Protein AF-A0A9K3GJR9-F1 (afdb_monomer_lite)

Sequenc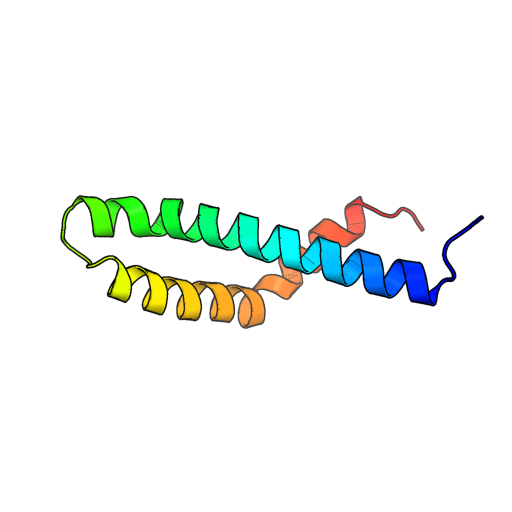e (76 aa):
MGLSQDGIFYVSILIALCMAWGIGANDTANALGTSVGSGALGIRGAIIIGAICEFSGAVLLGGGVASTVAKGIVDP

Structure (mmCIF, N/CA/C/O backbone):
data_AF-A0A9K3GJR9-F1
#
_entry.id   AF-A0A9K3GJR9-F1
#
loop_
_atom_site.group_PDB
_atom_site.id
_atom_site.type_symbol
_atom_site.label_atom_id
_atom_site.label_alt_id
_atom_site.label_comp_id
_atom_site.label_asym_id
_atom_site.label_entity_id
_atom_site.label_seq_id
_atom_site.pdbx_PDB_ins_code
_atom_site.Cartn_x
_atom_site.Cartn_y
_atom_site.Cartn_z
_atom_site.occupancy
_atom_site.B_iso_or_equiv
_atom_site.auth_seq_id
_atom_site.auth_comp_id
_atom_site.auth_asym_id
_atom_site.auth_atom_id
_atom_site.pdbx_PDB_model_num
ATOM 1 N N . MET A 1 1 ? 29.574 -12.581 -16.642 1.00 50.16 1 MET A N 1
ATOM 2 C CA . MET A 1 1 ? 28.330 -13.363 -16.495 1.00 50.16 1 MET A CA 1
ATOM 3 C C . MET A 1 1 ? 27.210 -12.362 -16.237 1.00 50.16 1 MET A C 1
ATOM 5 O O . MET A 1 1 ? 26.849 -12.124 -15.097 1.00 50.16 1 MET A O 1
ATOM 9 N N . GLY A 1 2 ? 26.802 -11.636 -17.282 1.00 61.19 2 GLY A N 1
ATOM 10 C CA . GLY A 1 2 ? 25.723 -10.654 -17.172 1.00 61.19 2 GLY A CA 1
ATOM 11 C C . GLY A 1 2 ? 24.392 -11.390 -17.200 1.00 61.19 2 GLY A C 1
ATOM 12 O O . GLY A 1 2 ? 24.235 -12.310 -18.002 1.00 61.19 2 GLY A O 1
ATOM 13 N N . LEU A 1 3 ? 23.469 -11.029 -16.310 1.00 67.38 3 LEU A N 1
ATOM 14 C CA . LEU A 1 3 ? 22.080 -11.462 -16.434 1.00 67.38 3 LEU A CA 1
ATOM 15 C C . LEU A 1 3 ? 21.581 -11.064 -17.829 1.00 67.38 3 LEU A C 1
ATOM 17 O O . LEU A 1 3 ? 21.892 -9.968 -18.301 1.00 67.38 3 LEU A O 1
ATOM 21 N N . SER A 1 4 ? 20.841 -11.955 -18.495 1.00 83.00 4 SER A N 1
ATOM 22 C CA . SER A 1 4 ? 20.149 -11.589 -19.732 1.00 83.00 4 SER A CA 1
ATOM 23 C C . SER A 1 4 ? 19.242 -10.387 -19.466 1.00 83.00 4 SER A C 1
ATOM 25 O O . SER A 1 4 ? 18.830 -10.147 -18.329 1.00 83.00 4 SER A O 1
ATOM 27 N N . GLN A 1 5 ? 18.923 -9.623 -20.508 1.00 81.31 5 GLN A N 1
ATOM 28 C CA . GLN A 1 5 ? 18.062 -8.447 -20.386 1.00 81.31 5 GLN A CA 1
ATOM 29 C C . GLN A 1 5 ? 16.712 -8.799 -19.725 1.00 81.31 5 GLN A C 1
ATOM 31 O O . GLN A 1 5 ? 16.222 -8.055 -18.876 1.00 81.31 5 GLN A O 1
ATOM 36 N N . ASP A 1 6 ? 16.201 -10.002 -20.000 1.00 87.81 6 ASP A N 1
ATOM 37 C CA . ASP A 1 6 ? 15.021 -10.577 -19.344 1.00 87.81 6 ASP A CA 1
ATOM 38 C C . ASP A 1 6 ? 15.262 -10.845 -17.851 1.00 87.81 6 ASP A C 1
ATOM 40 O O . ASP A 1 6 ? 14.429 -10.526 -17.006 1.00 87.81 6 ASP A O 1
ATOM 44 N N . GLY A 1 7 ? 16.433 -11.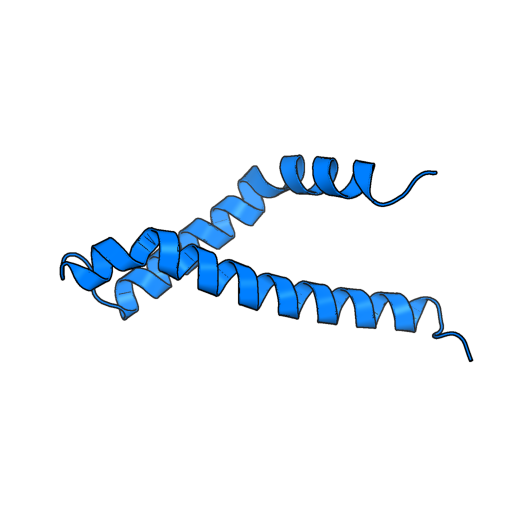384 -17.495 1.00 89.69 7 GLY A N 1
ATOM 45 C CA . GLY A 1 7 ? 16.820 -11.624 -16.106 1.00 89.69 7 GLY A CA 1
ATOM 46 C C . GLY A 1 7 ? 16.875 -10.339 -15.277 1.00 89.69 7 GLY A C 1
ATOM 47 O O . GLY A 1 7 ? 16.403 -10.323 -14.142 1.00 89.69 7 GLY A O 1
ATOM 48 N N . ILE A 1 8 ? 17.387 -9.246 -15.850 1.00 90.69 8 ILE A N 1
ATOM 49 C CA . ILE A 1 8 ? 17.420 -7.933 -15.185 1.00 90.69 8 ILE A CA 1
ATOM 50 C C . ILE A 1 8 ? 15.998 -7.405 -14.958 1.00 90.69 8 ILE A C 1
ATOM 52 O O . ILE A 1 8 ? 15.711 -6.881 -13.882 1.00 90.69 8 ILE A O 1
ATOM 56 N N . PHE A 1 9 ? 15.099 -7.581 -15.929 1.00 91.44 9 PHE A N 1
ATOM 57 C CA . PHE A 1 9 ? 13.699 -7.171 -15.815 1.00 91.44 9 PHE A CA 1
ATOM 58 C C . PHE A 1 9 ? 12.946 -7.925 -14.706 1.00 91.44 9 PHE A C 1
ATOM 60 O O . PHE A 1 9 ? 12.241 -7.317 -13.903 1.00 91.44 9 PHE A O 1
ATOM 67 N N . TYR A 1 10 ? 13.123 -9.243 -14.598 1.00 93.88 10 TYR A N 1
ATOM 68 C CA . TYR A 1 10 ? 12.471 -10.006 -13.528 1.00 93.88 10 TYR A CA 1
ATOM 69 C C . TYR A 1 10 ? 13.028 -9.671 -12.140 1.00 93.88 10 TYR A C 1
ATOM 71 O O . TYR A 1 10 ? 12.267 -9.563 -11.176 1.00 93.88 10 TYR A O 1
ATOM 79 N N . VAL A 1 11 ? 14.344 -9.470 -12.024 1.00 94.50 11 VAL A N 1
ATOM 80 C CA . VAL A 1 11 ? 14.976 -9.087 -10.752 1.00 94.50 11 VAL A CA 1
ATOM 81 C C . VAL A 1 11 ? 14.530 -7.692 -10.309 1.00 94.50 11 VAL A C 1
ATOM 83 O O . VAL A 1 11 ? 14.246 -7.498 -9.127 1.00 94.50 11 VAL A O 1
ATOM 86 N N . SER A 1 12 ? 14.411 -6.731 -11.228 1.00 92.56 12 SER A N 1
ATOM 87 C CA . SER A 1 12 ? 13.957 -5.380 -10.883 1.00 92.56 12 SER A CA 1
ATOM 88 C C . SER A 1 12 ? 12.503 -5.360 -10.408 1.00 92.56 12 SER A C 1
ATOM 90 O O . SER A 1 12 ? 12.212 -4.681 -9.423 1.00 92.56 12 SER A O 1
ATOM 92 N N . ILE A 1 13 ? 11.614 -6.165 -11.003 1.00 95.38 13 ILE A N 1
ATOM 93 C CA . ILE A 1 13 ? 10.240 -6.344 -10.502 1.00 95.38 13 ILE A CA 1
ATOM 94 C C . ILE A 1 13 ? 10.242 -6.901 -9.075 1.00 95.38 13 ILE A C 1
ATOM 96 O O . ILE A 1 13 ? 9.540 -6.375 -8.212 1.00 95.38 13 ILE A O 1
ATOM 100 N N . LEU A 1 14 ? 11.035 -7.942 -8.804 1.00 96.62 14 LEU A N 1
ATOM 101 C CA . LEU A 1 14 ? 11.108 -8.539 -7.466 1.00 96.62 14 LEU A CA 1
ATOM 102 C C . LEU A 1 14 ? 11.589 -7.529 -6.419 1.00 96.62 14 LEU A C 1
ATOM 104 O O . LEU A 1 14 ? 10.992 -7.421 -5.348 1.00 96.62 14 LEU A O 1
A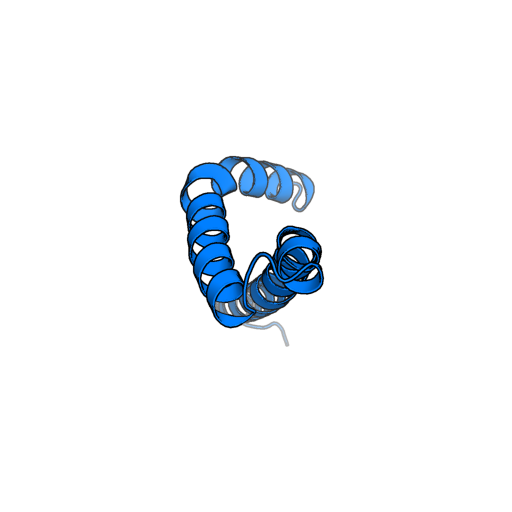TOM 108 N N . ILE A 1 15 ? 12.629 -6.756 -6.736 1.00 95.94 15 ILE A N 1
ATOM 109 C CA . ILE A 1 15 ? 13.141 -5.710 -5.843 1.00 95.94 15 ILE A CA 1
ATOM 110 C C . ILE A 1 15 ? 12.081 -4.624 -5.622 1.00 95.94 15 ILE A C 1
ATOM 112 O O . ILE A 1 15 ? 11.846 -4.232 -4.479 1.00 95.94 15 ILE A O 1
ATOM 116 N N . ALA A 1 16 ? 11.405 -4.177 -6.684 1.00 94.38 16 ALA A N 1
ATOM 117 C CA . ALA A 1 16 ? 10.353 -3.169 -6.588 1.00 94.38 16 ALA A CA 1
ATOM 118 C C . ALA A 1 16 ? 9.187 -3.634 -5.699 1.00 94.38 16 ALA A C 1
ATOM 120 O O . ALA A 1 16 ? 8.713 -2.863 -4.867 1.00 94.38 16 ALA A O 1
ATOM 121 N N . LEU A 1 17 ? 8.768 -4.899 -5.810 1.00 96.00 17 LEU A N 1
ATOM 122 C CA . LEU A 1 17 ? 7.730 -5.480 -4.952 1.00 96.00 17 LEU A CA 1
ATOM 123 C C . LEU A 1 17 ? 8.166 -5.551 -3.484 1.00 96.00 17 LEU A C 1
ATOM 125 O O . LEU A 1 17 ? 7.395 -5.181 -2.597 1.00 96.00 17 LEU A O 1
ATOM 129 N N . CYS A 1 18 ? 9.403 -5.976 -3.217 1.00 97.38 18 CYS A N 1
ATOM 130 C CA . CYS A 1 18 ? 9.951 -5.993 -1.861 1.00 97.38 18 CYS A CA 1
ATOM 131 C C . CYS A 1 18 ? 9.995 -4.586 -1.242 1.00 97.38 18 CYS A C 1
ATOM 133 O O . CYS A 1 18 ? 9.640 -4.417 -0.075 1.00 97.38 18 CYS A O 1
ATOM 135 N N . MET A 1 19 ? 10.392 -3.569 -2.015 1.00 95.88 19 MET A N 1
ATOM 136 C CA . MET A 1 19 ? 10.381 -2.181 -1.544 1.00 95.88 19 MET A CA 1
ATOM 137 C C . MET A 1 19 ? 8.960 -1.674 -1.305 1.00 95.88 19 MET A C 1
ATOM 139 O O . MET A 1 19 ? 8.706 -1.096 -0.251 1.00 95.88 19 MET A O 1
ATOM 143 N N . ALA A 1 20 ? 8.030 -1.926 -2.230 1.00 94.69 20 ALA A N 1
ATOM 144 C CA . ALA A 1 20 ? 6.635 -1.516 -2.086 1.00 94.69 20 ALA A CA 1
ATOM 145 C C . ALA A 1 20 ? 6.004 -2.090 -0.807 1.00 94.69 20 ALA A C 1
ATOM 147 O O . ALA A 1 20 ? 5.315 -1.372 -0.086 1.00 94.69 20 ALA A O 1
ATOM 148 N N . TRP A 1 21 ? 6.303 -3.352 -0.479 1.00 94.75 21 TRP A N 1
ATOM 149 C CA . TRP A 1 21 ? 5.856 -3.975 0.767 1.00 94.75 21 TRP A CA 1
ATOM 150 C C . TRP A 1 21 ? 6.406 -3.262 2.008 1.00 94.75 21 TRP A C 1
ATOM 152 O O . TRP A 1 21 ? 5.662 -2.960 2.941 1.00 94.75 21 TRP A O 1
ATOM 162 N N . GLY A 1 22 ? 7.715 -3.000 2.031 1.00 95.94 22 GLY A N 1
ATOM 163 C CA . GLY A 1 22 ? 8.368 -2.346 3.166 1.00 95.94 22 GLY A CA 1
ATOM 164 C C . GLY A 1 22 ? 7.890 -0.909 3.382 1.00 95.94 22 GLY A C 1
ATOM 165 O O . GLY A 1 22 ? 7.625 -0.522 4.519 1.00 95.94 22 GLY A O 1
ATOM 166 N N . ILE A 1 23 ? 7.748 -0.143 2.297 1.00 94.94 23 ILE A N 1
ATOM 167 C CA . ILE A 1 23 ? 7.295 1.253 2.334 1.00 94.94 23 ILE A CA 1
ATOM 168 C C . ILE A 1 23 ? 5.840 1.318 2.798 1.00 94.94 23 ILE A C 1
ATOM 170 O O . ILE A 1 23 ? 5.568 1.985 3.790 1.00 94.94 23 ILE A O 1
ATOM 174 N N . GLY A 1 24 ? 4.932 0.552 2.184 1.00 94.12 24 GLY A N 1
ATOM 175 C CA . GLY A 1 24 ? 3.513 0.599 2.556 1.00 94.12 24 GLY A CA 1
ATOM 176 C C . GLY A 1 24 ? 3.254 0.185 4.010 1.00 94.12 24 GLY A C 1
ATOM 177 O O . GLY A 1 24 ? 2.394 0.748 4.689 1.00 94.12 24 GLY A O 1
ATOM 178 N N . ALA A 1 25 ? 4.038 -0.759 4.546 1.00 93.31 25 ALA A N 1
ATOM 179 C CA . ALA A 1 25 ? 3.965 -1.118 5.962 1.00 93.31 25 ALA A CA 1
ATOM 180 C C . ALA A 1 25 ? 4.423 0.026 6.888 1.00 93.31 25 ALA A C 1
ATOM 182 O O . ALA A 1 25 ? 3.804 0.254 7.931 1.00 93.31 25 ALA A O 1
ATOM 183 N N . ASN A 1 26 ? 5.491 0.743 6.518 1.00 95.94 26 ASN A N 1
ATOM 184 C CA . ASN A 1 26 ? 5.992 1.895 7.271 1.00 95.94 26 ASN A CA 1
ATOM 185 C C . ASN A 1 26 ? 4.988 3.057 7.234 1.00 95.94 26 ASN A C 1
ATOM 187 O O . ASN A 1 26 ? 4.621 3.591 8.283 1.00 95.94 26 ASN A O 1
ATOM 191 N N . ASP A 1 27 ? 4.472 3.365 6.046 1.00 94.62 27 ASP A N 1
ATOM 192 C CA . ASP A 1 27 ? 3.539 4.465 5.812 1.00 94.62 27 ASP A CA 1
ATOM 193 C C . ASP A 1 27 ? 2.209 4.221 6.531 1.00 94.62 27 ASP A C 1
ATOM 195 O O . ASP A 1 27 ? 1.732 5.089 7.266 1.00 94.62 27 ASP A O 1
ATOM 199 N N . THR A 1 28 ? 1.662 3.003 6.448 1.00 92.19 28 THR A N 1
ATOM 200 C CA . THR A 1 28 ? 0.440 2.632 7.180 1.00 92.19 28 THR A CA 1
ATOM 201 C C . THR A 1 28 ? 0.626 2.760 8.698 1.00 92.19 28 THR A C 1
ATOM 203 O O . THR A 1 28 ? -0.272 3.245 9.392 1.00 92.19 28 THR A O 1
ATOM 206 N N . ALA A 1 29 ? 1.786 2.368 9.241 1.00 93.62 29 ALA A N 1
ATOM 207 C CA . ALA A 1 29 ? 2.080 2.519 10.668 1.00 93.62 29 ALA A CA 1
ATOM 208 C C . ALA A 1 29 ? 2.219 3.993 11.082 1.00 93.62 29 ALA A C 1
ATOM 210 O O . ALA A 1 29 ? 1.733 4.377 12.147 1.00 93.62 29 ALA A O 1
ATOM 211 N N . ASN A 1 30 ? 2.829 4.824 10.238 1.00 95.25 30 ASN A N 1
ATOM 212 C CA . ASN A 1 30 ? 2.974 6.257 10.477 1.00 95.25 30 ASN A CA 1
ATOM 213 C C . ASN A 1 30 ? 1.621 6.993 10.405 1.00 95.25 30 ASN A C 1
ATOM 215 O O . ASN A 1 30 ? 1.312 7.827 11.255 1.00 95.25 30 ASN A O 1
ATOM 219 N N . ALA A 1 31 ? 0.778 6.642 9.432 1.00 93.81 31 ALA A N 1
ATOM 220 C CA . ALA A 1 31 ? -0.512 7.288 9.205 1.00 93.81 31 ALA A CA 1
ATOM 221 C C . ALA A 1 31 ? -1.603 6.839 10.191 1.00 93.81 31 ALA A C 1
ATOM 223 O O . ALA A 1 31 ? -2.414 7.656 10.627 1.00 93.81 31 ALA A O 1
ATOM 224 N N . LEU A 1 32 ? -1.646 5.549 10.547 1.00 95.62 32 LEU A N 1
ATOM 225 C CA . LEU A 1 32 ? -2.736 4.964 11.344 1.00 95.62 32 LEU A CA 1
ATOM 226 C C . LEU A 1 32 ? -2.307 4.520 12.747 1.00 95.62 32 LEU A C 1
ATOM 228 O O . LEU A 1 32 ? -3.155 4.120 13.548 1.00 95.62 32 LEU A O 1
ATOM 232 N N . GLY A 1 33 ? -1.019 4.610 13.086 1.00 94.62 33 GLY A N 1
ATOM 233 C CA . GLY A 1 33 ? -0.495 4.178 14.383 1.00 94.62 33 GLY A CA 1
ATOM 234 C C . GLY A 1 33 ? -1.089 4.942 15.565 1.00 94.62 33 GLY A C 1
ATOM 235 O O . GLY A 1 33 ? -1.387 4.340 16.593 1.00 94.62 33 GLY A O 1
ATOM 236 N N . THR A 1 34 ? -1.349 6.244 15.422 1.00 95.50 34 THR A N 1
ATOM 237 C CA . THR A 1 34 ? -1.995 7.059 16.468 1.00 95.50 34 THR A CA 1
ATOM 238 C C . THR A 1 34 ? -3.483 6.736 16.608 1.00 95.50 34 THR A C 1
ATOM 240 O O . THR A 1 34 ? -3.994 6.647 17.725 1.00 95.50 34 THR A O 1
ATOM 243 N N . SER A 1 35 ? -4.186 6.495 15.498 1.00 95.44 35 SER A N 1
ATOM 244 C CA . SER A 1 35 ? -5.595 6.084 15.499 1.00 95.44 35 SER A CA 1
ATOM 245 C C . SER A 1 35 ? -5.786 4.711 16.142 1.00 95.44 35 SER A C 1
ATOM 247 O O . SER A 1 35 ? -6.742 4.507 16.888 1.00 95.44 35 SER A O 1
ATOM 249 N N . VAL A 1 36 ? -4.855 3.785 15.901 1.00 96.06 36 VAL A N 1
ATOM 250 C CA . VAL A 1 36 ? -4.851 2.472 16.555 1.00 96.06 36 VAL A CA 1
ATOM 251 C C . VAL A 1 36 ? -4.413 2.575 18.014 1.00 96.06 36 VAL A C 1
ATOM 253 O O . VAL A 1 36 ? -5.068 2.021 18.893 1.00 96.06 36 VAL A O 1
ATOM 256 N N . GLY A 1 37 ? -3.347 3.326 18.295 1.00 94.50 37 GLY A N 1
ATOM 257 C CA . GLY A 1 37 ? -2.798 3.497 19.643 1.00 94.50 37 GLY A CA 1
ATOM 258 C C . GLY A 1 37 ? -3.729 4.238 20.606 1.00 94.50 37 GLY A C 1
ATOM 259 O O . GLY A 1 37 ? -3.690 3.985 21.805 1.00 94.50 37 GLY A O 1
ATOM 260 N N . SER A 1 38 ? -4.603 5.108 20.093 1.00 96.50 38 SER A N 1
ATOM 261 C CA . SER A 1 38 ? -5.647 5.794 20.873 1.00 96.50 38 SER A CA 1
ATOM 262 C C . SER A 1 38 ? -6.916 4.960 21.083 1.00 96.50 38 SER A C 1
ATOM 264 O O . SER A 1 38 ? -7.804 5.378 21.822 1.00 96.50 38 SER A O 1
ATOM 266 N N . GLY A 1 39 ? -7.029 3.797 20.434 1.00 93.00 39 GLY A N 1
ATOM 267 C CA . GLY A 1 39 ? -8.231 2.962 20.462 1.00 93.00 39 GLY A CA 1
ATOM 268 C C . GLY A 1 39 ? -9.380 3.464 19.579 1.00 93.00 39 GLY A C 1
ATOM 269 O O . GLY A 1 39 ? -10.443 2.847 19.574 1.00 93.00 39 GLY A O 1
ATOM 270 N N . ALA A 1 40 ? -9.186 4.540 18.807 1.00 95.25 40 ALA A N 1
ATOM 271 C CA . ALA A 1 40 ? -10.188 5.043 17.864 1.00 95.25 40 ALA A CA 1
ATOM 272 C C . ALA A 1 40 ? -10.440 4.067 16.698 1.00 95.25 40 ALA A C 1
ATOM 274 O O . ALA A 1 40 ? -11.545 4.007 16.159 1.00 95.25 40 ALA A O 1
ATOM 275 N N . LEU A 1 41 ? -9.424 3.287 16.320 1.00 93.62 41 LEU A N 1
ATOM 276 C CA . LEU A 1 41 ? -9.491 2.255 15.287 1.00 93.62 41 LEU A CA 1
ATOM 277 C C . LEU A 1 41 ? -8.862 0.949 15.776 1.00 93.62 41 LEU A C 1
ATOM 279 O O . LEU A 1 41 ? -7.797 0.933 16.379 1.00 93.62 41 LEU A O 1
ATOM 283 N N . GLY A 1 42 ? -9.492 -0.183 15.466 1.00 95.44 42 GLY A N 1
ATOM 284 C CA . GLY A 1 42 ? -8.860 -1.488 15.663 1.00 95.44 42 GLY A CA 1
ATOM 285 C C . GLY A 1 42 ? -7.801 -1.771 14.592 1.00 95.44 42 GLY A C 1
ATOM 286 O O . GLY A 1 42 ? -7.933 -1.321 13.454 1.00 95.44 42 GLY A O 1
ATOM 287 N N . ILE A 1 43 ? -6.808 -2.606 14.916 1.00 94.50 43 ILE A N 1
ATOM 288 C CA . ILE A 1 43 ? -5.723 -3.015 13.996 1.00 94.50 43 ILE A CA 1
ATOM 289 C C . ILE A 1 43 ? -6.266 -3.532 12.656 1.00 94.50 43 ILE A C 1
ATOM 291 O O . ILE A 1 43 ? -5.802 -3.132 11.595 1.00 94.50 43 ILE A O 1
ATOM 295 N N . ARG A 1 44 ? -7.295 -4.389 12.686 1.00 93.62 44 ARG A N 1
ATOM 296 C CA . ARG A 1 44 ? -7.898 -4.942 11.460 1.00 93.62 44 ARG A CA 1
ATOM 297 C C . ARG A 1 44 ? -8.561 -3.868 10.594 1.00 93.62 44 ARG A C 1
ATOM 299 O O . ARG A 1 44 ? -8.452 -3.928 9.376 1.00 93.62 44 ARG A O 1
ATOM 306 N N . GLY A 1 45 ? -9.230 -2.896 11.217 1.00 94.81 45 GLY A N 1
ATOM 307 C CA . GLY A 1 45 ? -9.864 -1.784 10.506 1.00 94.81 45 GLY A CA 1
ATOM 308 C C . GLY A 1 45 ? -8.827 -0.861 9.874 1.00 94.81 45 GLY A C 1
ATOM 309 O O . GLY A 1 45 ? -8.963 -0.499 8.709 1.00 94.81 45 GLY A O 1
ATOM 310 N N . ALA A 1 46 ? -7.753 -0.566 10.610 1.00 95.06 46 ALA A N 1
ATOM 311 C CA . ALA A 1 46 ? -6.634 0.217 10.103 1.00 95.06 46 ALA A CA 1
ATOM 312 C C . ALA A 1 46 ? -5.961 -0.449 8.894 1.00 95.06 46 ALA A C 1
ATOM 314 O O . ALA A 1 46 ? -5.710 0.226 7.906 1.00 95.06 46 ALA A O 1
ATOM 315 N N . ILE A 1 47 ? -5.755 -1.771 8.912 1.00 94.25 47 ILE A N 1
ATOM 316 C CA . ILE A 1 47 ? -5.182 -2.494 7.762 1.00 94.25 47 ILE A CA 1
ATOM 317 C C . ILE A 1 47 ? -6.078 -2.375 6.521 1.00 94.25 47 ILE A C 1
ATOM 319 O O . ILE A 1 47 ? -5.574 -2.112 5.435 1.00 94.25 47 ILE A O 1
ATOM 323 N N . ILE A 1 48 ? -7.396 -2.547 6.663 1.00 95.44 48 ILE A N 1
ATOM 324 C CA . ILE A 1 48 ? -8.324 -2.488 5.519 1.00 95.44 48 ILE A CA 1
ATOM 325 C C . ILE A 1 48 ? -8.386 -1.071 4.938 1.00 95.44 48 ILE A C 1
ATOM 327 O O . ILE A 1 48 ? -8.294 -0.901 3.723 1.00 95.44 48 ILE A O 1
ATOM 331 N N . ILE A 1 49 ? -8.520 -0.058 5.797 1.00 94.19 49 ILE A N 1
ATOM 332 C CA . ILE A 1 49 ? -8.559 1.347 5.371 1.00 94.19 49 ILE A CA 1
ATOM 333 C C . ILE A 1 49 ? -7.225 1.744 4.740 1.00 94.19 49 ILE A C 1
ATOM 335 O O . ILE A 1 49 ? -7.226 2.307 3.649 1.00 94.19 49 ILE A O 1
ATOM 339 N N . GLY A 1 50 ? -6.107 1.405 5.387 1.00 94.50 50 GLY A N 1
ATOM 340 C CA . GLY A 1 50 ? -4.761 1.641 4.872 1.00 94.50 50 GLY A CA 1
ATOM 341 C C . GLY A 1 50 ? -4.584 1.027 3.488 1.00 94.50 50 GLY A C 1
ATOM 342 O O . GLY A 1 50 ? -4.271 1.747 2.550 1.00 94.50 50 GLY A O 1
ATOM 343 N N . ALA A 1 51 ? -4.915 -0.256 3.318 1.00 94.44 51 ALA A N 1
ATOM 344 C CA . ALA A 1 51 ? -4.796 -0.940 2.032 1.00 94.44 51 ALA A CA 1
ATOM 345 C C . ALA A 1 51 ? -5.610 -0.267 0.914 1.00 94.44 51 ALA A C 1
ATOM 347 O O . ALA A 1 51 ? -5.093 -0.077 -0.184 1.00 94.44 51 ALA A O 1
ATOM 348 N N . ILE A 1 52 ? -6.865 0.116 1.178 1.00 96.25 52 ILE A N 1
ATOM 349 C CA . ILE A 1 52 ? -7.712 0.776 0.172 1.00 96.25 52 ILE A CA 1
ATOM 350 C C . ILE A 1 52 ? -7.172 2.171 -0.156 1.00 96.25 52 ILE A C 1
ATOM 352 O O . ILE A 1 52 ? -7.056 2.515 -1.333 1.00 96.25 52 ILE A O 1
ATOM 356 N N . CYS A 1 53 ? -6.850 2.972 0.859 1.00 95.25 53 CYS A N 1
ATOM 357 C CA . CYS A 1 53 ? -6.392 4.347 0.682 1.00 95.25 53 CYS A CA 1
ATOM 358 C C . CYS A 1 53 ? -5.016 4.416 0.008 1.00 95.25 53 CYS A C 1
ATOM 360 O O . CYS A 1 53 ? -4.864 5.159 -0.959 1.00 95.25 53 CYS A O 1
ATOM 362 N N . GLU A 1 54 ? -4.044 3.623 0.464 1.00 94.06 54 GLU A N 1
ATOM 363 C CA . GLU A 1 54 ? -2.691 3.556 -0.107 1.00 94.06 54 GLU A CA 1
ATOM 364 C C . GLU A 1 54 ? -2.728 3.071 -1.556 1.00 94.06 54 GLU A C 1
ATOM 366 O O . GLU A 1 54 ? -2.144 3.698 -2.440 1.00 94.06 54 GLU A O 1
ATOM 371 N N . PHE A 1 55 ? -3.479 2.000 -1.834 1.00 94.06 55 PHE A N 1
ATOM 372 C CA . PHE A 1 55 ? -3.621 1.490 -3.195 1.00 94.06 55 PHE A CA 1
ATOM 373 C C . PHE A 1 55 ? -4.300 2.512 -4.112 1.00 94.06 55 PHE A C 1
ATOM 375 O O . PHE A 1 55 ? -3.825 2.774 -5.217 1.00 94.06 55 PHE A O 1
ATOM 382 N N . SER A 1 56 ? -5.383 3.139 -3.643 1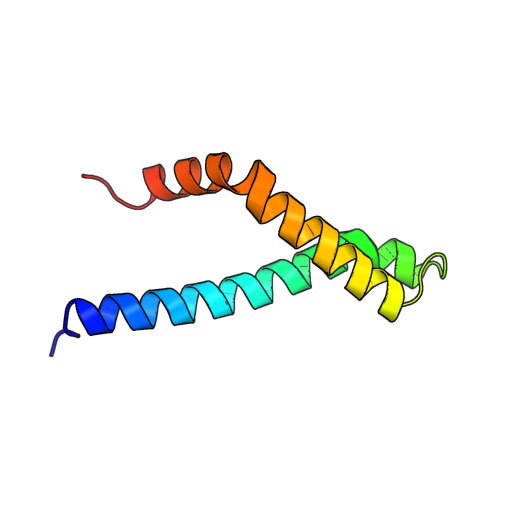.00 95.94 56 SER A N 1
ATOM 383 C CA . SER A 1 56 ? -6.087 4.169 -4.413 1.00 95.94 56 SER A CA 1
ATOM 384 C C . SER A 1 56 ? -5.191 5.381 -4.675 1.00 95.94 56 SER A C 1
ATOM 386 O O . SER A 1 56 ? -5.160 5.881 -5.797 1.00 95.94 56 SER A O 1
ATOM 388 N N . GLY A 1 57 ? -4.421 5.833 -3.682 1.00 94.12 57 GLY A N 1
ATOM 389 C CA . GLY A 1 57 ? -3.456 6.921 -3.838 1.00 94.12 57 GLY A CA 1
ATOM 390 C C . GLY A 1 57 ? -2.355 6.578 -4.842 1.00 94.12 57 GLY A C 1
ATOM 391 O O . GLY A 1 57 ? -2.080 7.370 -5.746 1.00 94.12 57 GLY A O 1
ATOM 392 N N . ALA A 1 58 ? -1.785 5.375 -4.753 1.00 93.38 58 ALA A N 1
ATOM 393 C CA . ALA A 1 58 ? -0.764 4.903 -5.683 1.00 93.38 58 ALA A CA 1
ATOM 394 C C . ALA A 1 58 ? -1.278 4.850 -7.134 1.00 93.38 58 ALA A C 1
ATOM 396 O O . ALA A 1 58 ? -0.588 5.317 -8.042 1.00 93.38 58 ALA A O 1
ATOM 397 N N . VAL A 1 59 ? -2.498 4.347 -7.357 1.00 94.62 59 VAL A N 1
ATOM 398 C CA . VAL A 1 59 ? -3.093 4.227 -8.701 1.00 94.62 59 VAL A CA 1
ATOM 399 C C . VAL A 1 59 ? -3.532 5.581 -9.264 1.00 94.62 59 VAL A C 1
ATOM 401 O O . VAL A 1 59 ? -3.287 5.862 -10.436 1.00 94.62 59 VAL A O 1
ATOM 404 N N . LEU A 1 60 ? -4.185 6.421 -8.458 1.00 95.81 60 LEU A N 1
ATOM 405 C CA . LEU A 1 60 ? -4.801 7.664 -8.938 1.00 95.81 60 LEU A CA 1
ATOM 406 C C . LEU A 1 60 ? -3.823 8.845 -8.981 1.00 95.81 60 LEU A C 1
ATOM 408 O O . LEU A 1 60 ? -3.955 9.710 -9.844 1.00 95.81 60 LEU A O 1
ATOM 412 N N . LEU A 1 61 ? -2.860 8.903 -8.056 1.00 94.50 61 LEU A N 1
ATOM 413 C CA . LEU A 1 61 ? -1.984 10.066 -7.852 1.00 94.50 61 LEU A CA 1
ATOM 414 C C . LEU A 1 61 ? -0.487 9.741 -8.011 1.00 94.50 61 LEU A C 1
ATOM 416 O O . LEU A 1 61 ? 0.323 10.653 -8.186 1.00 94.50 61 LEU A O 1
ATOM 420 N N . GLY A 1 62 ? -0.097 8.462 -7.996 1.00 91.38 62 GLY A N 1
ATOM 421 C CA . GLY A 1 62 ? 1.312 8.048 -7.975 1.00 91.38 62 GLY A CA 1
ATOM 422 C C . GLY A 1 62 ? 2.103 8.334 -9.257 1.00 91.38 62 GLY A C 1
ATOM 423 O O . GLY A 1 62 ? 3.325 8.484 -9.204 1.00 91.38 62 GLY A O 1
ATOM 424 N N . GLY A 1 63 ? 1.436 8.471 -10.409 1.00 92.44 63 GLY A N 1
ATOM 425 C CA . GLY A 1 63 ? 2.103 8.633 -11.710 1.00 92.44 63 GLY A CA 1
ATOM 426 C C . GLY A 1 63 ? 3.010 9.869 -11.811 1.00 92.44 63 GLY A C 1
ATOM 427 O O . GLY A 1 63 ? 4.109 9.790 -12.363 1.00 92.44 63 GLY A O 1
ATOM 428 N N . GLY A 1 64 ? 2.593 11.001 -11.233 1.00 91.81 64 GLY A N 1
ATOM 429 C CA . GLY A 1 64 ? 3.389 12.236 -11.241 1.00 91.81 64 GLY A CA 1
ATOM 430 C C . GLY A 1 64 ? 4.673 12.124 -10.411 1.00 91.81 64 GLY A C 1
ATOM 431 O O . GLY A 1 64 ? 5.746 12.551 -10.848 1.00 91.81 64 GLY A O 1
ATOM 432 N N . VAL A 1 65 ? 4.58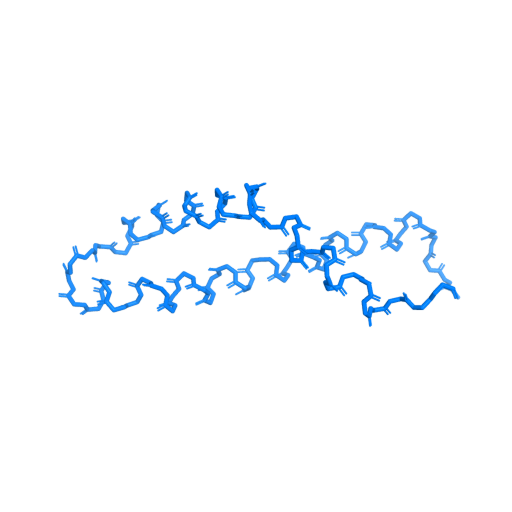3 11.488 -9.239 1.00 89.81 65 VAL A N 1
ATOM 433 C CA . VAL A 1 65 ? 5.734 11.257 -8.354 1.00 89.81 65 VAL A CA 1
ATOM 434 C C . VAL A 1 65 ? 6.697 10.255 -8.990 1.00 89.81 65 VAL A C 1
ATOM 436 O O . VAL A 1 65 ? 7.890 10.539 -9.078 1.00 89.81 65 VAL A O 1
ATOM 439 N N . ALA A 1 66 ? 6.185 9.143 -9.529 1.00 90.56 66 ALA A N 1
ATOM 440 C CA . ALA A 1 66 ? 6.999 8.137 -10.211 1.00 90.56 66 ALA A CA 1
ATOM 441 C C . ALA A 1 66 ? 7.790 8.734 -11.389 1.00 90.56 66 ALA A C 1
ATOM 443 O 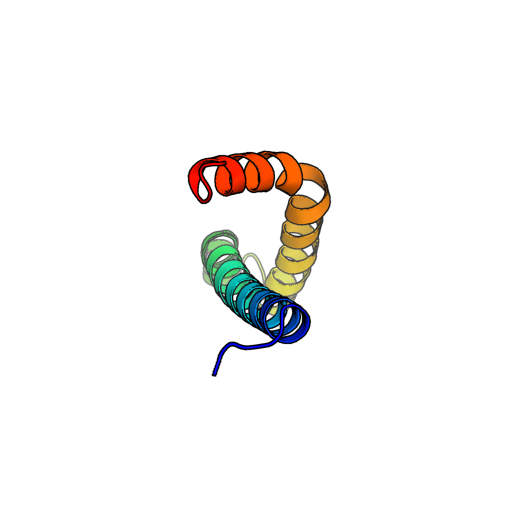O . ALA A 1 66 ? 8.987 8.479 -11.525 1.00 90.56 66 ALA A O 1
ATOM 444 N N . SER A 1 67 ? 7.153 9.589 -12.201 1.00 89.50 67 SER A N 1
ATOM 445 C CA . SER A 1 67 ? 7.826 10.287 -13.306 1.00 89.50 67 SER A CA 1
ATOM 446 C C . SER A 1 67 ? 8.931 11.227 -12.816 1.00 89.50 67 SER A C 1
ATOM 448 O O . SER A 1 67 ? 9.987 11.322 -13.438 1.00 89.50 67 SER A O 1
ATOM 450 N N . THR A 1 68 ? 8.705 11.912 -11.693 1.00 90.69 68 THR A N 1
ATOM 451 C CA . THR A 1 68 ? 9.685 12.841 -11.114 1.00 90.69 68 THR A CA 1
ATOM 452 C C . THR A 1 68 ? 10.905 12.098 -10.576 1.00 90.69 68 THR A C 1
ATOM 454 O O . THR A 1 68 ? 12.031 12.506 -10.846 1.00 90.69 68 THR A O 1
ATOM 457 N N . VAL A 1 69 ? 10.692 10.980 -9.879 1.00 88.38 69 VAL A N 1
ATOM 458 C CA . VAL A 1 69 ? 11.780 10.141 -9.359 1.00 88.38 69 VAL A CA 1
ATOM 459 C C . VAL A 1 69 ? 12.591 9.528 -10.504 1.00 88.38 69 VAL A C 1
ATOM 461 O O . VAL A 1 69 ? 13.817 9.589 -10.479 1.00 88.38 69 VAL A O 1
ATOM 464 N N . ALA A 1 70 ? 11.933 9.000 -11.542 1.00 87.75 70 ALA A N 1
ATOM 465 C CA . ALA A 1 70 ? 12.616 8.356 -12.667 1.00 87.75 70 ALA A CA 1
ATOM 466 C C . ALA A 1 70 ? 13.550 9.309 -13.436 1.00 87.75 70 ALA A C 1
ATOM 468 O O . ALA A 1 70 ? 14.645 8.910 -13.826 1.00 87.75 70 ALA A O 1
ATOM 469 N N . LYS A 1 71 ? 13.147 10.576 -13.611 1.00 85.62 71 LYS A N 1
ATOM 470 C CA . LYS A 1 71 ? 13.929 11.590 -14.343 1.00 85.62 71 LYS A CA 1
ATOM 471 C C . LYS A 1 71 ? 15.271 11.944 -13.695 1.00 85.62 71 LYS A C 1
ATOM 473 O O . LYS A 1 71 ? 16.127 12.475 -14.386 1.00 85.62 71 LYS A O 1
ATOM 478 N N . GLY A 1 72 ? 15.446 11.701 -12.396 1.00 75.00 72 GLY A N 1
ATOM 479 C CA . GLY A 1 72 ? 16.685 12.019 -11.674 1.00 75.00 72 GLY A CA 1
ATOM 480 C C . GLY A 1 72 ? 17.640 10.837 -11.487 1.00 75.00 72 GLY A C 1
ATOM 481 O O . GLY A 1 72 ? 18.693 11.016 -10.885 1.00 75.00 72 GLY A O 1
ATOM 482 N N . ILE A 1 73 ? 17.263 9.633 -11.935 1.00 81.06 73 ILE A N 1
ATOM 483 C CA . ILE A 1 73 ? 18.020 8.394 -11.680 1.00 81.06 73 ILE A CA 1
ATOM 484 C C . ILE A 1 73 ? 18.816 7.936 -12.907 1.00 81.06 73 ILE A C 1
ATOM 486 O O . ILE A 1 73 ? 19.869 7.321 -12.752 1.00 81.06 73 ILE A O 1
ATOM 490 N N . VAL A 1 74 ? 18.336 8.230 -14.116 1.00 72.38 74 VAL A N 1
ATOM 491 C CA . VAL A 1 74 ? 19.002 7.865 -15.371 1.00 72.38 74 VAL A CA 1
ATOM 492 C C . VAL A 1 74 ? 19.185 9.127 -16.206 1.00 72.38 74 VAL A C 1
ATOM 494 O O . VAL A 1 74 ? 18.197 9.714 -16.645 1.00 72.38 74 VAL A O 1
ATOM 497 N N . ASP A 1 75 ? 20.439 9.528 -16.418 1.00 65.50 75 ASP A N 1
ATOM 498 C CA . ASP A 1 75 ? 20.793 10.454 -17.497 1.00 65.50 75 ASP A CA 1
ATOM 499 C C . ASP A 1 75 ? 20.692 9.711 -18.845 1.00 65.50 75 ASP A C 1
ATOM 501 O O . ASP A 1 75 ? 21.043 8.526 -18.899 1.00 65.50 75 ASP A O 1
ATOM 505 N N . PRO A 1 76 ? 20.175 10.359 -19.906 1.00 62.59 76 PRO A N 1
ATOM 506 C CA . PRO A 1 76 ? 20.033 9.751 -21.229 1.00 62.59 76 PRO A CA 1
ATOM 507 C C . PRO A 1 76 ? 21.368 9.352 -21.874 1.00 62.59 76 PRO A C 1
ATOM 509 O O . PRO A 1 76 ? 22.388 10.042 -21.646 1.00 62.59 76 PRO A O 1
#

Radius of gyration: 16.75 Å; chains: 1; bounding box: 38×26×42 Å

Organism: NCBI:txid797122

InterPro domains:
  IPR001204 Phosphate transporter [PF01384] (23-75)
  IPR001204 Phosphate transporter [PTHR11101] (8-76)

Secondary structure (DSSP, 8-state):
-PPPHHHHHHHHHHHHHHHHHHHHHHHHHHHHHHHHHTTSS-HHHHHHHHHHHHHHHHHHHHHHHHHHHHHTT---

Foldseek 3Di:
DDQDPVRVVVVVVVVVVVVVVVVLVVVLCVVCVVCCVVVVDPPVRSVVCSVVVVVCCCVPPVPVVVVVVVVVPDDD

pLDDT: mean 90.62, std 9.1, range [50.16, 97.38]